Protein AF-A0A084Y702-F1 (afdb_monomer)

InterPro domains:
  IPR019797 Glutamate 5-kinase, conserved site [PS00902] (7-24)
  IPR036393 Acetylglutamate kinase-like superfamily [G3DSA:3.40.1160.10] (1-65)
  IPR036393 Acetylglutamate kinase-like superfamily [SSF53633] (2-56)

Organism: NCBI:txid327160

Foldseek 3Di:
DFDDDDDPPGDDTPVVVVVVQVVVLVQQDKDADADPPDPPVVVCVVVVNPGHDIDGRPDHRDPPDDD

Radius of gyration: 13.57 Å; Cα contacts (8 Å, |Δi|>4): 74; chains: 1; bounding box: 36×30×27 Å

Nearest PDB structures (foldseek):
  4q1t-assembly1_D  TM=9.226E-01  e=1.476E-03  Burkholderia thailandensis E264
  2j5v-assembly1_A  TM=9.026E-01  e=7.906E-03  Escherichia coli
  2j5v-assembly1_B  TM=8.941E-01  e=6.874E-03  Escherichia coli
  2j5t-assembly5_F  TM=8.659E-01  e=1.208E-01  Escherichia coli

Secondary structure (DSSP, 8-state):
-------TT-SS-HHHHHHHHHHHHTTT--EEE--TTSTTHHHHHHTT---SEEE--SS--------

pLDDT: mean 80.98, std 16.76, range [40.84, 97.44]

Sequence (67 aa):
MAGGAGTQFGKGGMITKVIAAKRAARSGAHIVIASGREPDVMLRVARGKPLGTLLVSETQALTARKQ

Mean predicted aligned error: 8.15 Å

Solvent-accessible surface area (backbone atoms only — not comparable to full-atom values): 4238 Å² total; per-residue (Å²): 130,71,75,70,69,49,50,102,91,38,93,55,27,60,53,52,53,52,53,51,43,58,58,48,18,73,53,24,40,68,39,7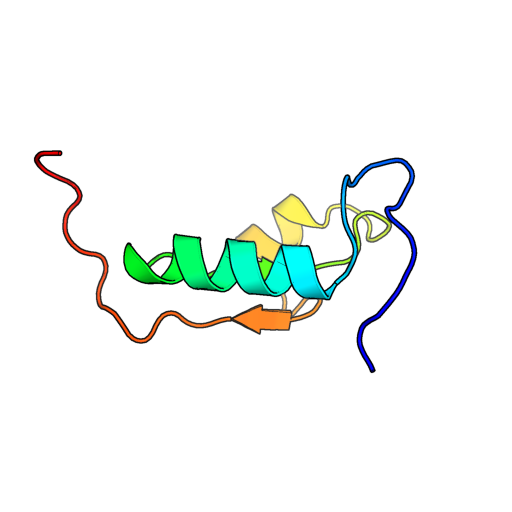1,53,60,63,88,83,46,83,62,45,68,65,41,48,76,71,68,48,96,58,74,43,79,47,79,36,88,42,72,60,56,77,90,71,83,132

Structure (mmCIF, N/CA/C/O backbone):
data_AF-A0A084Y702-F1
#
_entry.id   AF-A0A084Y702-F1
#
loop_
_atom_site.group_PDB
_atom_site.id
_atom_site.type_symbol
_atom_site.label_atom_id
_atom_site.label_alt_id
_atom_site.label_comp_id
_atom_site.label_asym_id
_atom_site.label_entity_id
_atom_site.label_seq_id
_atom_site.pdbx_PDB_ins_code
_atom_site.Cartn_x
_atom_site.Cartn_y
_atom_site.Cartn_z
_atom_site.occupancy
_atom_site.B_iso_or_equiv
_atom_s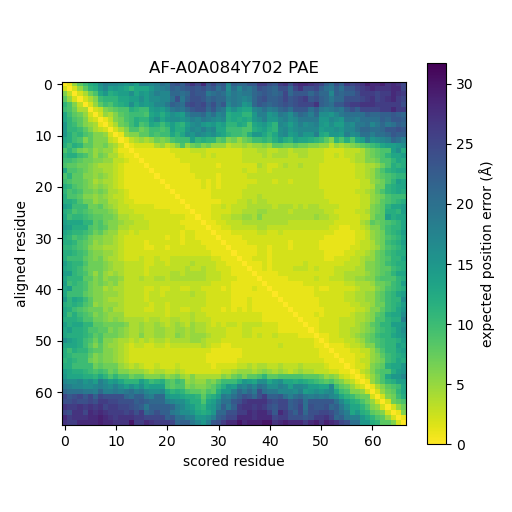ite.auth_seq_id
_atom_site.auth_comp_id
_atom_site.auth_asym_id
_atom_site.auth_atom_id
_atom_site.pdbx_PDB_model_num
ATOM 1 N N . MET A 1 1 ? 18.682 -3.049 6.938 1.00 40.84 1 MET A N 1
ATOM 2 C CA . MET A 1 1 ? 18.399 -1.595 7.002 1.00 40.84 1 MET A CA 1
ATOM 3 C C . MET A 1 1 ? 17.760 -1.159 5.691 1.00 40.84 1 MET A C 1
ATOM 5 O O . MET A 1 1 ? 18.336 -1.405 4.644 1.00 40.84 1 MET A O 1
ATOM 9 N N . ALA A 1 2 ? 16.562 -0.573 5.728 1.00 47.91 2 ALA A N 1
ATOM 10 C CA . ALA A 1 2 ? 15.796 -0.190 4.537 1.00 47.91 2 ALA A CA 1
ATOM 11 C C . ALA A 1 2 ? 16.265 1.157 3.941 1.00 47.91 2 ALA A C 1
ATOM 13 O O . ALA A 1 2 ? 15.480 2.090 3.817 1.00 47.91 2 ALA A O 1
ATOM 14 N N . GLY A 1 3 ? 17.548 1.285 3.603 1.00 47.12 3 GLY A N 1
ATOM 15 C CA . GLY A 1 3 ? 18.109 2.488 2.982 1.00 47.12 3 GLY A CA 1
ATOM 16 C C . GLY A 1 3 ? 18.484 2.257 1.517 1.00 47.12 3 GLY A C 1
ATOM 17 O O . GLY A 1 3 ? 19.221 1.325 1.227 1.00 47.12 3 GLY A O 1
ATOM 18 N N . GLY A 1 4 ? 18.016 3.136 0.622 1.00 52.88 4 GLY A N 1
ATOM 19 C CA . GLY A 1 4 ? 18.622 3.354 -0.700 1.00 52.88 4 GLY A CA 1
ATOM 20 C C . GLY A 1 4 ? 17.774 3.021 -1.938 1.00 52.88 4 GLY A C 1
ATOM 21 O O . GLY A 1 4 ? 17.055 2.031 -1.974 1.00 52.88 4 GLY A O 1
ATOM 22 N N . ALA A 1 5 ? 17.935 3.887 -2.947 1.00 54.53 5 ALA A N 1
ATOM 23 C CA . ALA A 1 5 ? 17.438 3.886 -4.329 1.00 54.53 5 ALA A CA 1
ATOM 24 C C . ALA A 1 5 ? 15.922 4.065 -4.553 1.00 54.53 5 ALA A C 1
ATOM 26 O O . ALA A 1 5 ? 15.122 3.130 -4.525 1.00 54.53 5 ALA A O 1
ATOM 27 N N . GLY A 1 6 ? 15.545 5.309 -4.873 1.00 58.22 6 GLY A N 1
ATOM 28 C CA . GLY A 1 6 ? 14.323 5.577 -5.626 1.00 58.22 6 GLY A CA 1
ATOM 29 C C . GLY A 1 6 ? 14.400 4.871 -6.979 1.00 58.22 6 GLY A C 1
ATOM 30 O O . GLY A 1 6 ? 15.403 4.956 -7.684 1.00 58.22 6 GLY A O 1
ATOM 31 N N . THR A 1 7 ? 13.363 4.112 -7.308 1.00 63.31 7 THR A N 1
ATOM 32 C CA . THR A 1 7 ? 13.249 3.402 -8.587 1.00 63.31 7 THR A CA 1
ATOM 33 C C . THR A 1 7 ? 12.828 4.368 -9.692 1.00 63.31 7 THR A C 1
ATOM 35 O O . THR A 1 7 ? 12.230 5.397 -9.395 1.00 63.31 7 THR A O 1
ATOM 38 N N . GLN A 1 8 ? 13.001 3.989 -10.961 1.00 61.91 8 GLN A N 1
ATOM 39 C CA . GLN A 1 8 ? 12.514 4.746 -12.131 1.00 61.91 8 GLN A CA 1
ATOM 40 C C . GLN A 1 8 ? 11.056 5.241 -11.996 1.00 61.91 8 GLN A C 1
ATOM 42 O O . GLN A 1 8 ? 10.711 6.299 -12.507 1.00 61.91 8 GLN A O 1
ATOM 47 N N . PHE A 1 9 ? 10.219 4.512 -11.252 1.00 64.00 9 PHE A N 1
ATOM 48 C CA . PHE A 1 9 ? 8.803 4.824 -11.033 1.00 64.00 9 PHE A CA 1
ATOM 49 C C . PHE A 1 9 ? 8.474 5.388 -9.637 1.00 64.00 9 PHE A C 1
ATOM 51 O O . PHE A 1 9 ? 7.306 5.597 -9.323 1.00 64.00 9 PHE A O 1
ATOM 58 N N . GLY A 1 10 ? 9.461 5.615 -8.764 1.00 61.56 10 GLY A N 1
ATOM 59 C CA . GLY A 1 10 ? 9.221 5.974 -7.363 1.00 61.56 10 GLY A CA 1
ATOM 60 C C . GLY A 1 10 ? 10.249 6.953 -6.811 1.00 61.56 10 GLY A C 1
ATOM 61 O O . GLY A 1 10 ? 11.441 6.659 -6.769 1.00 61.56 10 GLY A O 1
ATOM 62 N N . LYS A 1 11 ? 9.773 8.101 -6.322 1.00 66.25 11 LYS A N 1
ATOM 63 C CA . LYS A 1 11 ? 10.588 9.080 -5.594 1.00 66.25 11 LYS A CA 1
ATOM 64 C C . LYS A 1 11 ? 10.664 8.645 -4.121 1.00 66.25 11 LYS A C 1
ATOM 66 O O . LYS A 1 11 ? 9.648 8.634 -3.434 1.00 66.25 11 LYS A O 1
ATOM 71 N N . GLY A 1 12 ? 11.853 8.262 -3.649 1.00 70.81 12 GLY A N 1
ATOM 72 C CA . GLY A 1 12 ? 12.099 7.825 -2.264 1.00 70.81 12 GLY A CA 1
ATOM 73 C C . GLY A 1 12 ? 12.260 6.308 -2.083 1.00 70.81 12 GLY A C 1
ATOM 74 O O . GLY A 1 12 ? 11.744 5.503 -2.858 1.00 70.81 12 GLY A O 1
ATOM 75 N N . GLY A 1 13 ? 13.022 5.918 -1.057 1.00 84.06 13 GLY A N 1
ATOM 76 C CA . GLY A 1 13 ? 13.317 4.519 -0.732 1.00 84.06 13 GLY A CA 1
ATOM 77 C C . GLY A 1 13 ? 12.210 3.828 0.072 1.00 84.06 13 GLY A C 1
ATOM 78 O O . GLY A 1 13 ? 11.127 4.373 0.299 1.00 84.06 13 GLY A O 1
ATOM 79 N N . MET A 1 14 ? 12.496 2.617 0.554 1.00 88.25 14 MET A N 1
ATOM 80 C CA . MET A 1 14 ? 11.533 1.820 1.326 1.00 88.25 14 MET A CA 1
ATOM 81 C C . MET A 1 14 ? 11.066 2.511 2.616 1.00 88.25 14 MET A C 1
ATOM 83 O O . MET A 1 14 ? 9.876 2.460 2.918 1.00 88.25 14 MET A O 1
ATOM 87 N N . ILE A 1 15 ? 11.949 3.234 3.319 1.00 88.94 15 ILE A N 1
ATOM 88 C CA . ILE A 1 15 ? 11.574 4.050 4.491 1.00 88.94 15 ILE A CA 1
ATOM 89 C C . ILE A 1 15 ? 10.446 5.030 4.146 1.00 88.94 15 ILE A C 1
ATOM 91 O O . ILE A 1 15 ? 9.455 5.114 4.868 1.00 88.94 15 ILE A O 1
ATOM 95 N N . THR A 1 16 ? 10.548 5.736 3.018 1.00 89.38 16 THR A N 1
ATOM 96 C CA . THR A 1 16 ? 9.540 6.722 2.609 1.00 89.38 16 THR A CA 1
ATOM 97 C C . THR A 1 16 ? 8.191 6.063 2.318 1.00 89.38 16 THR A C 1
ATOM 99 O O . THR A 1 16 ? 7.160 6.598 2.722 1.00 89.38 16 THR A O 1
ATOM 102 N N . LYS A 1 17 ? 8.181 4.877 1.691 1.00 89.62 17 LYS A N 1
ATOM 103 C CA . LYS A 1 17 ? 6.947 4.109 1.436 1.00 89.62 17 LYS A CA 1
ATOM 104 C C . LYS A 1 17 ? 6.268 3.678 2.735 1.00 89.62 17 LYS A C 1
ATOM 106 O O . LYS A 1 17 ? 5.054 3.810 2.856 1.00 89.62 17 LYS A O 1
ATOM 111 N N . VAL A 1 18 ? 7.045 3.233 3.724 1.00 90.62 18 VAL A N 1
ATOM 112 C CA . VAL A 1 18 ? 6.520 2.860 5.047 1.00 90.62 18 VAL A CA 1
ATOM 113 C C . VAL A 1 18 ? 5.966 4.080 5.789 1.00 90.62 18 VAL A C 1
ATOM 115 O O . VAL A 1 18 ? 4.890 4.000 6.377 1.00 90.62 18 VAL A O 1
ATOM 118 N N . ILE A 1 19 ? 6.636 5.235 5.721 1.00 91.69 19 ILE A N 1
ATOM 119 C CA . ILE A 1 19 ? 6.127 6.481 6.320 1.00 91.69 19 ILE A CA 1
ATOM 120 C C . ILE A 1 19 ? 4.819 6.921 5.647 1.00 91.69 19 ILE A C 1
ATOM 122 O O . ILE A 1 19 ? 3.875 7.303 6.341 1.00 91.69 19 ILE A O 1
ATOM 126 N N . ALA A 1 20 ? 4.740 6.854 4.315 1.00 90.75 20 ALA A N 1
ATOM 127 C CA . ALA A 1 20 ? 3.521 7.165 3.571 1.00 90.75 20 ALA A CA 1
ATOM 128 C C . ALA A 1 20 ? 2.376 6.212 3.943 1.00 90.75 20 ALA A C 1
ATOM 130 O O . ALA A 1 20 ? 1.276 6.672 4.246 1.00 90.75 20 ALA A O 1
ATOM 131 N N . ALA A 1 21 ? 2.654 4.908 4.021 1.00 91.12 21 ALA A N 1
ATOM 132 C CA . ALA A 1 21 ? 1.685 3.912 4.463 1.00 91.12 21 ALA A CA 1
ATOM 133 C C . ALA A 1 21 ? 1.194 4.193 5.889 1.00 91.12 21 ALA A C 1
ATOM 135 O O . ALA A 1 21 ? -0.008 4.230 6.127 1.00 91.12 21 ALA A O 1
ATOM 136 N N . LYS A 1 22 ? 2.098 4.507 6.827 1.00 89.94 22 LYS A N 1
ATOM 137 C CA . LYS A 1 22 ? 1.728 4.885 8.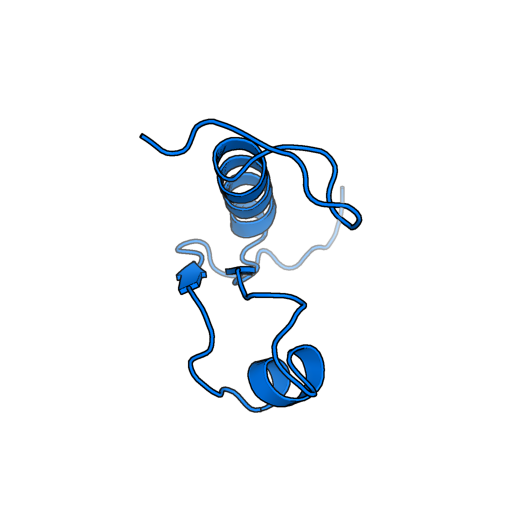200 1.00 89.94 22 LYS A CA 1
ATOM 138 C C . LYS A 1 22 ? 0.821 6.117 8.242 1.00 89.94 22 LYS A C 1
ATOM 140 O O . LYS A 1 22 ? -0.061 6.190 9.091 1.00 89.94 22 LYS A O 1
ATOM 145 N N . ARG A 1 23 ? 1.024 7.094 7.351 1.00 90.81 23 ARG A N 1
ATOM 146 C CA . ARG A 1 23 ? 0.139 8.267 7.242 1.00 90.81 23 ARG A CA 1
ATOM 147 C C . ARG A 1 23 ? -1.239 7.885 6.701 1.00 90.81 23 ARG A C 1
ATOM 149 O O . ARG A 1 23 ? -2.225 8.301 7.295 1.00 90.81 23 ARG A O 1
ATOM 156 N N . ALA A 1 24 ? -1.303 7.074 5.647 1.00 90.31 24 ALA A N 1
ATOM 157 C CA . ALA A 1 24 ? -2.563 6.591 5.075 1.00 90.31 24 ALA A CA 1
ATOM 158 C C . ALA A 1 24 ? -3.356 5.708 6.059 1.00 90.31 24 ALA A C 1
ATOM 160 O O . ALA A 1 24 ? -4.571 5.833 6.164 1.00 90.31 24 ALA A O 1
ATOM 161 N N . ALA A 1 25 ? -2.676 4.882 6.857 1.00 90.12 25 ALA A N 1
ATOM 162 C CA . ALA A 1 25 ? -3.321 4.010 7.839 1.00 90.12 25 ALA A CA 1
ATOM 163 C C . ALA A 1 25 ? -4.098 4.784 8.919 1.00 90.12 25 ALA A C 1
ATOM 165 O O . ALA A 1 25 ? -5.042 4.246 9.490 1.00 90.12 25 ALA A O 1
ATOM 166 N N . ARG A 1 26 ? -3.756 6.059 9.170 1.00 87.38 26 ARG A N 1
ATOM 167 C CA . ARG A 1 26 ? -4.478 6.921 10.126 1.00 87.38 26 ARG A CA 1
ATOM 168 C C . ARG A 1 26 ? -5.918 7.216 9.707 1.00 87.38 26 ARG A C 1
ATOM 170 O O . ARG A 1 26 ? -6.721 7.548 10.568 1.00 87.38 26 ARG A O 1
ATOM 177 N N . SER A 1 27 ? -6.252 7.098 8.421 1.00 87.25 27 SER A N 1
ATOM 178 C CA . SER A 1 27 ? -7.638 7.196 7.944 1.00 87.25 27 SER A CA 1
ATOM 179 C C . SER A 1 27 ? -8.341 5.835 7.871 1.00 87.25 27 SER A C 1
ATOM 181 O O . SER A 1 27 ? -9.413 5.734 7.282 1.00 87.25 27 SER A O 1
ATOM 183 N N . GLY A 1 28 ? -7.735 4.778 8.422 1.00 88.44 28 GLY A N 1
ATOM 184 C CA . GLY A 1 28 ? -8.235 3.404 8.353 1.00 88.44 28 GLY A CA 1
ATOM 185 C C . GLY A 1 28 ? -8.096 2.747 6.979 1.00 88.44 28 GLY A C 1
ATOM 186 O O . GLY A 1 28 ? -8.782 1.772 6.686 1.00 88.44 28 GLY A O 1
ATOM 187 N N . ALA A 1 29 ? -7.221 3.273 6.117 1.00 91.44 29 ALA A N 1
ATOM 188 C CA . ALA A 1 29 ? -6.892 2.619 4.859 1.00 91.44 29 ALA A CA 1
ATOM 189 C C . ALA A 1 29 ? -5.906 1.468 5.100 1.00 91.44 29 ALA A C 1
ATOM 191 O O . ALA A 1 29 ? -4.848 1.666 5.695 1.00 91.44 29 ALA A O 1
ATOM 192 N N . HIS A 1 30 ? -6.214 0.282 4.581 1.00 92.38 30 HIS A N 1
ATOM 193 C CA . HIS A 1 30 ? -5.235 -0.793 4.437 1.00 92.38 30 HIS A CA 1
ATOM 194 C C . HIS A 1 30 ? -4.300 -0.493 3.262 1.00 92.38 30 HIS A C 1
ATOM 196 O O . HIS A 1 30 ? -4.743 -0.010 2.217 1.00 92.38 30 HIS A O 1
ATOM 202 N N . ILE A 1 31 ? -3.007 -0.777 3.416 1.00 93.50 31 ILE A N 1
ATOM 203 C CA . ILE A 1 31 ? -1.995 -0.456 2.402 1.00 93.50 31 ILE A CA 1
ATOM 204 C C . ILE A 1 31 ? -1.284 -1.725 1.965 1.00 93.50 31 ILE A C 1
ATOM 206 O O . ILE A 1 31 ? -0.807 -2.486 2.797 1.00 93.50 31 ILE A O 1
ATOM 210 N N . VAL A 1 32 ? -1.136 -1.918 0.657 1.00 94.50 32 VAL A N 1
ATOM 211 C CA . VAL A 1 32 ? -0.300 -2.982 0.093 1.00 94.50 32 VAL A CA 1
ATOM 212 C C . VAL A 1 32 ? 0.928 -2.364 -0.562 1.00 94.50 32 VAL A C 1
ATOM 214 O O . VAL A 1 32 ? 0.816 -1.466 -1.396 1.00 94.50 32 VAL A O 1
ATOM 217 N N . ILE A 1 33 ? 2.111 -2.856 -0.198 1.00 92.38 33 ILE A N 1
ATOM 218 C CA . ILE A 1 33 ? 3.373 -2.535 -0.869 1.00 92.38 33 ILE A CA 1
ATOM 219 C C . ILE A 1 33 ? 3.772 -3.748 -1.708 1.00 92.38 33 ILE A C 1
ATOM 221 O O . ILE A 1 33 ? 4.157 -4.780 -1.164 1.00 92.38 33 ILE A O 1
ATOM 225 N N . ALA A 1 34 ? 3.703 -3.616 -3.032 1.00 93.12 34 ALA A N 1
ATOM 226 C CA . ALA A 1 34 ? 4.037 -4.677 -3.980 1.00 93.12 34 ALA A CA 1
ATOM 227 C C . ALA A 1 34 ? 5.040 -4.198 -5.043 1.00 93.12 34 ALA A C 1
ATOM 229 O O . ALA A 1 34 ? 5.239 -2.998 -5.252 1.00 93.12 34 ALA A O 1
ATOM 230 N N . SER A 1 35 ? 5.693 -5.150 -5.714 1.00 90.25 35 SER A N 1
ATOM 231 C CA . SER A 1 35 ? 6.591 -4.858 -6.834 1.00 90.25 35 SER A CA 1
ATOM 232 C C . SER A 1 35 ? 5.787 -4.448 -8.065 1.00 90.25 35 SER A C 1
ATOM 234 O O . SER A 1 35 ? 4.946 -5.207 -8.536 1.00 90.25 35 SER A O 1
ATOM 236 N N . GLY A 1 36 ? 6.095 -3.285 -8.643 1.00 89.62 36 GLY A N 1
ATOM 237 C CA . GLY A 1 36 ? 5.488 -2.843 -9.905 1.00 89.62 36 GLY A CA 1
ATOM 238 C C . GLY A 1 36 ? 5.911 -3.665 -11.129 1.00 89.62 36 GLY A C 1
ATOM 239 O O . GLY A 1 36 ? 5.354 -3.476 -12.201 1.00 89.62 36 GLY A O 1
ATOM 240 N N . ARG A 1 37 ? 6.893 -4.566 -10.985 1.00 89.75 37 ARG A N 1
ATOM 241 C CA . ARG A 1 37 ? 7.302 -5.506 -12.042 1.00 89.75 37 ARG A CA 1
ATOM 242 C C . ARG A 1 37 ? 6.418 -6.754 -12.102 1.00 89.75 37 ARG A C 1
ATOM 244 O O . ARG A 1 37 ? 6.565 -7.544 -13.025 1.00 89.75 37 ARG A O 1
ATOM 251 N N . GLU A 1 38 ? 5.548 -6.952 -11.112 1.00 92.19 3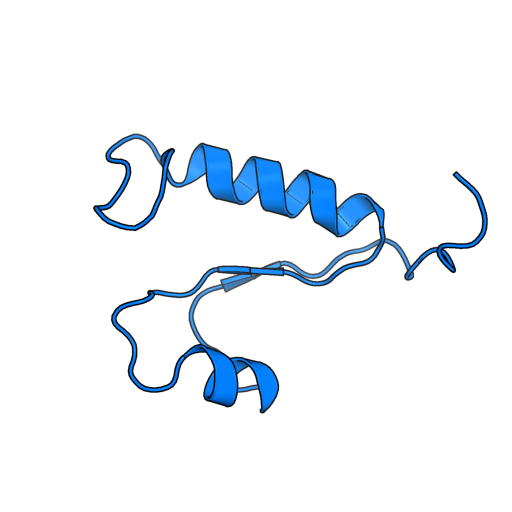8 GLU A N 1
ATOM 252 C CA . GLU A 1 38 ? 4.629 -8.085 -11.087 1.00 92.19 38 GLU A CA 1
ATOM 253 C C . GLU A 1 38 ? 3.514 -7.877 -12.133 1.00 92.19 38 GLU A C 1
ATOM 255 O O . GLU A 1 38 ? 2.849 -6.834 -12.113 1.00 92.19 38 GLU A O 1
ATOM 260 N N . PRO A 1 39 ? 3.266 -8.848 -13.031 1.00 94.88 39 PRO A N 1
ATOM 261 C CA . PRO A 1 39 ? 2.198 -8.743 -14.019 1.00 94.88 39 PRO A CA 1
ATOM 262 C C . PRO A 1 39 ? 0.827 -8.586 -13.356 1.00 94.88 39 PRO A C 1
ATOM 264 O O . PRO A 1 39 ? 0.495 -9.315 -12.411 1.00 94.88 39 PRO A O 1
ATOM 267 N N . ASP A 1 40 ? 0.034 -7.637 -13.857 1.00 96.44 40 ASP A N 1
ATOM 268 C CA . ASP A 1 40 ? -1.329 -7.339 -13.396 1.00 96.44 40 ASP A CA 1
ATOM 269 C C . ASP A 1 40 ? -1.443 -7.088 -11.883 1.00 96.44 40 ASP A C 1
ATOM 271 O O . ASP A 1 40 ? -2.468 -7.393 -11.261 1.00 96.44 40 ASP A O 1
ATOM 275 N N . VAL A 1 41 ? -0.389 -6.540 -11.264 1.00 95.38 41 VAL A N 1
ATOM 276 C CA . VAL A 1 41 ? -0.288 -6.402 -9.802 1.00 95.38 41 VAL A CA 1
ATOM 277 C C . VAL A 1 41 ? -1.501 -5.711 -9.179 1.00 95.38 41 VAL A C 1
ATOM 279 O O . VAL A 1 41 ? -2.023 -6.194 -8.178 1.00 95.38 41 VAL A O 1
ATOM 282 N N . MET A 1 42 ? -2.014 -4.643 -9.797 1.00 94.19 42 MET A N 1
ATOM 283 C CA . MET A 1 42 ? -3.175 -3.909 -9.281 1.00 94.19 42 MET A CA 1
ATOM 284 C C . MET A 1 42 ? -4.439 -4.776 -9.261 1.00 94.19 42 MET A C 1
ATOM 286 O O . MET A 1 42 ? -5.109 -4.866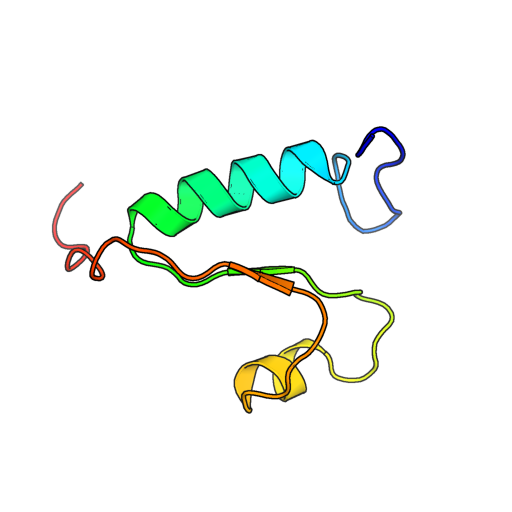 -8.234 1.00 94.19 42 MET A O 1
ATOM 290 N N . LEU A 1 43 ? -4.743 -5.461 -10.370 1.00 97.44 43 LEU A N 1
ATOM 291 C CA . LEU A 1 43 ? -5.921 -6.327 -10.484 1.00 97.44 43 LEU A CA 1
ATOM 292 C C . LEU A 1 43 ? -5.839 -7.509 -9.517 1.00 97.44 43 LEU A C 1
ATOM 294 O O . LEU A 1 43 ? -6.836 -7.920 -8.927 1.00 97.44 43 LEU A O 1
ATOM 298 N N . ARG A 1 44 ? -4.642 -8.067 -9.342 1.00 96.69 44 ARG A N 1
ATOM 299 C CA . ARG A 1 44 ? -4.412 -9.217 -8.465 1.00 96.69 44 ARG A CA 1
ATOM 300 C C . ARG A 1 44 ? -4.523 -8.850 -6.992 1.00 96.69 44 ARG A C 1
ATOM 302 O O . ARG A 1 44 ? -5.154 -9.600 -6.251 1.00 96.69 44 ARG A O 1
ATOM 309 N N . VAL A 1 45 ? -3.970 -7.707 -6.592 1.00 95.31 45 VAL A N 1
ATOM 310 C CA . VAL A 1 45 ? -4.141 -7.165 -5.236 1.00 95.31 45 VAL A CA 1
ATOM 311 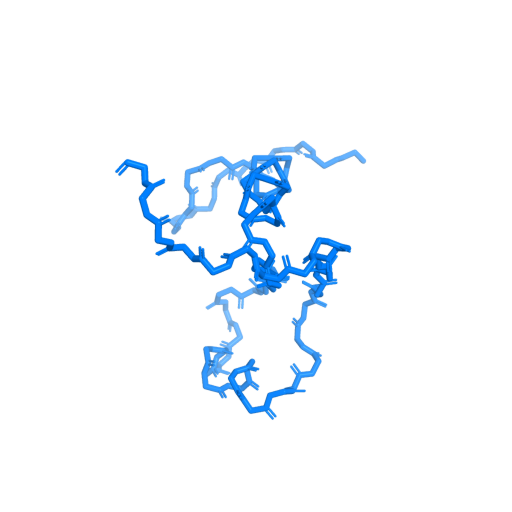C C . VAL A 1 45 ? -5.615 -6.856 -4.968 1.00 95.31 45 VAL A C 1
ATOM 313 O O . VAL A 1 45 ? -6.129 -7.257 -3.929 1.00 95.31 45 VAL A O 1
ATOM 316 N N . ALA A 1 46 ? -6.327 -6.244 -5.920 1.00 93.81 46 ALA A N 1
ATOM 317 C CA . ALA A 1 46 ? -7.762 -5.969 -5.787 1.00 93.81 46 ALA A CA 1
ATOM 318 C C . ALA A 1 46 ? -8.612 -7.245 -5.620 1.00 93.81 46 ALA A C 1
ATOM 320 O O . ALA A 1 46 ? -9.650 -7.218 -4.969 1.00 93.81 46 ALA A O 1
ATOM 321 N N . ARG A 1 47 ? -8.155 -8.380 -6.165 1.00 96.19 47 ARG A N 1
ATOM 322 C CA . ARG A 1 47 ? -8.771 -9.707 -5.978 1.00 96.19 47 ARG A CA 1
ATOM 323 C C . ARG A 1 47 ? -8.340 -10.417 -4.686 1.00 96.19 47 ARG A C 1
ATOM 325 O O . ARG A 1 47 ? -8.654 -11.590 -4.517 1.00 96.19 47 ARG A O 1
ATOM 332 N N . GLY A 1 48 ? -7.590 -9.755 -3.806 1.00 93.19 48 GLY A N 1
ATOM 333 C CA . GLY A 1 48 ? -7.141 -10.318 -2.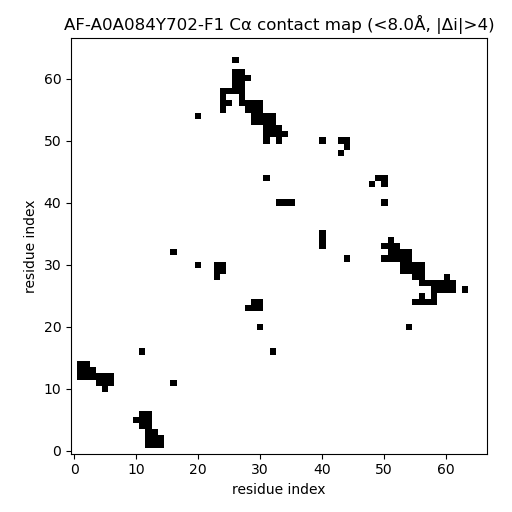531 1.00 93.19 48 GLY A CA 1
ATOM 334 C C . GLY A 1 48 ? -5.964 -11.291 -2.637 1.00 93.19 48 GLY A C 1
ATOM 335 O O . GLY A 1 48 ? -5.705 -12.032 -1.691 1.00 93.19 48 GLY A O 1
ATOM 336 N N . LYS A 1 49 ? -5.228 -11.320 -3.760 1.00 95.44 49 LYS A N 1
ATOM 337 C CA . LYS A 1 49 ? -4.022 -12.160 -3.842 1.00 95.44 49 LYS A CA 1
ATOM 338 C C . LYS A 1 49 ? -2.936 -11.623 -2.894 1.00 95.44 49 LYS A C 1
ATOM 340 O O . LYS A 1 49 ? -2.677 -10.417 -2.913 1.00 95.44 49 LYS A O 1
ATOM 345 N N . PRO A 1 50 ? -2.248 -12.490 -2.127 1.00 91.19 50 PRO A N 1
ATOM 346 C CA . PRO A 1 50 ? -1.209 -12.071 -1.189 1.00 91.19 50 PRO A CA 1
ATOM 347 C C . PRO A 1 50 ? 0.082 -11.710 -1.939 1.00 91.19 50 PRO A C 1
ATOM 349 O O . PRO A 1 50 ? 0.972 -12.538 -2.116 1.00 91.19 50 PRO A O 1
ATOM 352 N N . LEU A 1 51 ? 0.168 -10.473 -2.431 1.00 93.75 51 LEU A N 1
ATOM 353 C CA . LEU A 1 51 ? 1.321 -9.957 -3.171 1.00 93.75 51 LEU A CA 1
ATOM 354 C C . LEU A 1 51 ? 2.051 -8.885 -2.368 1.00 93.75 51 LEU A C 1
ATOM 356 O O . LEU A 1 51 ? 1.463 -7.877 -1.981 1.00 93.75 51 LEU A O 1
ATOM 360 N N . GLY A 1 52 ? 3.356 -9.082 -2.177 1.00 93.06 52 GLY A N 1
ATOM 361 C CA . GLY A 1 52 ? 4.185 -8.158 -1.411 1.00 93.06 52 GLY A CA 1
ATOM 362 C C . GLY A 1 52 ? 3.816 -8.161 0.072 1.00 93.06 52 GLY A C 1
ATOM 363 O O . GLY A 1 52 ? 3.772 -9.216 0.699 1.00 93.06 52 GLY A O 1
ATOM 364 N N . THR A 1 53 ? 3.584 -6.980 0.642 1.00 94.19 53 THR A N 1
ATOM 365 C CA . THR A 1 53 ? 3.315 -6.813 2.076 1.00 94.19 53 THR A CA 1
ATOM 366 C C . THR A 1 53 ? 2.045 -6.005 2.298 1.00 94.19 53 THR A C 1
ATOM 368 O O . THR A 1 53 ? 1.952 -4.861 1.851 1.00 94.19 53 THR A O 1
ATOM 371 N N . LEU A 1 54 ? 1.092 -6.589 3.026 1.00 93.88 54 LEU A N 1
ATOM 372 C CA . LEU A 1 54 ? -0.103 -5.909 3.519 1.00 93.88 54 LEU A CA 1
ATOM 373 C C . LEU A 1 54 ? 0.187 -5.277 4.885 1.00 93.88 54 LEU A C 1
ATOM 375 O O . LEU A 1 54 ? 0.617 -5.951 5.817 1.00 93.88 54 LEU A O 1
ATOM 379 N N . LEU A 1 55 ? -0.084 -3.984 4.994 1.00 92.31 55 LEU A N 1
ATOM 380 C CA . LEU A 1 55 ? -0.070 -3.213 6.227 1.00 92.31 55 LEU A CA 1
ATOM 381 C C . LEU A 1 55 ? -1.524 -2.946 6.614 1.00 92.31 55 LEU A C 1
ATOM 383 O O . LEU A 1 55 ? -2.215 -2.142 5.980 1.00 92.31 55 LEU A O 1
ATOM 387 N N . VAL A 1 56 ? -1.989 -3.671 7.627 1.00 90.88 56 VAL A N 1
ATOM 388 C CA . VAL A 1 56 ? -3.356 -3.565 8.139 1.00 90.88 56 VAL A CA 1
ATOM 389 C C . VAL A 1 56 ? -3.447 -2.331 9.032 1.00 90.88 56 VAL A C 1
ATOM 391 O O . VAL A 1 56 ? -2.602 -2.117 9.899 1.00 90.88 56 VAL A O 1
ATOM 394 N N . SER A 1 57 ? -4.458 -1.496 8.803 1.00 88.44 57 SER A N 1
ATOM 395 C CA . SER A 1 57 ? -4.738 -0.362 9.681 1.00 88.44 57 SER A CA 1
ATOM 396 C C . SER A 1 57 ? -5.482 -0.844 10.919 1.00 88.44 57 SER A C 1
ATOM 398 O O . SER A 1 57 ? -6.531 -1.473 10.809 1.00 88.44 57 SER A O 1
ATOM 400 N N . GL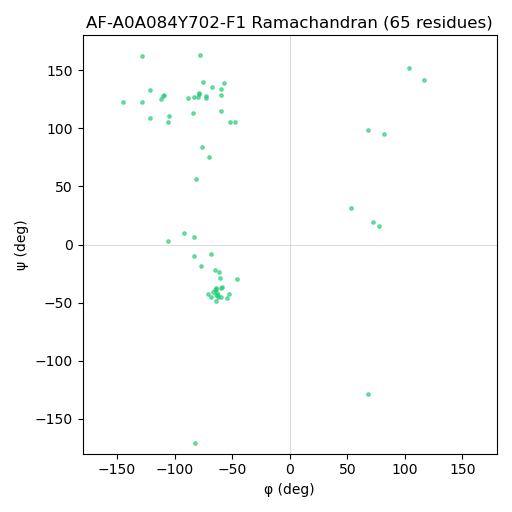U A 1 58 ? -4.959 -0.507 12.093 1.00 81.81 58 GLU A N 1
ATOM 401 C CA . GLU A 1 58 ? -5.598 -0.807 13.383 1.00 81.81 58 GLU A CA 1
ATOM 402 C C . GLU A 1 58 ? -6.769 0.143 13.684 1.00 81.81 58 GLU A C 1
ATOM 404 O O . GLU A 1 58 ? -7.632 -0.147 14.506 1.00 81.81 58 GLU A O 1
ATOM 409 N N . T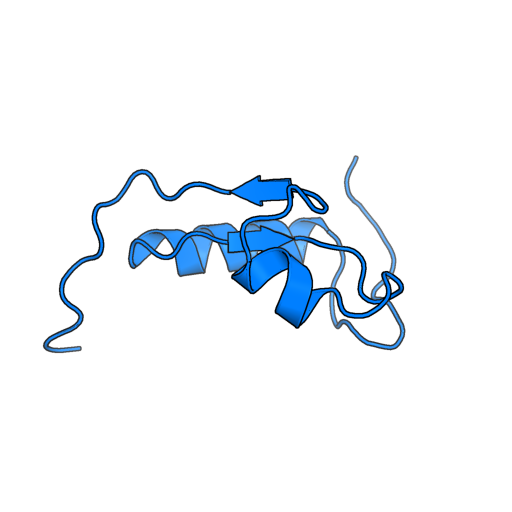HR A 1 59 ? -6.819 1.291 13.004 1.00 75.62 59 THR A N 1
ATOM 410 C CA . THR A 1 59 ? -7.917 2.253 13.103 1.00 75.62 59 THR A CA 1
ATOM 411 C C . THR A 1 59 ? -9.057 1.815 12.185 1.00 75.62 59 THR A C 1
ATOM 413 O O . THR A 1 59 ? -8.843 1.610 10.988 1.00 75.62 59 THR A O 1
ATOM 416 N N . GLN A 1 60 ? -10.275 1.700 12.726 1.00 66.88 60 GLN A N 1
ATOM 417 C CA . GLN A 1 60 ? -11.481 1.588 11.901 1.00 66.88 60 GLN A CA 1
ATOM 418 C C . GLN A 1 60 ? -11.562 2.810 10.982 1.00 66.88 60 GLN A C 1
ATOM 420 O O . GLN A 1 60 ? -11.244 3.915 11.421 1.00 66.88 60 GLN A O 1
ATOM 425 N N . ALA A 1 61 ? -11.953 2.622 9.718 1.00 63.25 61 ALA A N 1
ATOM 426 C CA . ALA A 1 61 ? -12.103 3.721 8.769 1.00 63.25 61 ALA A CA 1
ATOM 427 C C . ALA A 1 61 ? -12.984 4.808 9.388 1.00 63.25 61 ALA A C 1
ATOM 429 O O . ALA A 1 61 ? -14.197 4.644 9.517 1.00 63.25 61 ALA A O 1
ATOM 430 N N . LEU A 1 62 ? -12.359 5.911 9.808 1.00 59.72 62 LEU A N 1
ATOM 431 C CA . LEU A 1 62 ? -13.084 7.101 10.210 1.00 59.72 62 LEU A CA 1
ATOM 432 C C . LEU A 1 62 ? -13.877 7.489 8.970 1.00 59.72 62 LEU A C 1
ATOM 434 O O . LEU A 1 62 ? -13.272 7.776 7.936 1.00 59.72 62 LEU A O 1
ATOM 438 N N . THR A 1 63 ? -15.210 7.430 9.037 1.00 54.25 63 THR A N 1
ATOM 439 C CA . THR A 1 63 ? -16.081 7.981 7.996 1.00 54.25 63 THR A CA 1
ATOM 440 C C . THR A 1 63 ? -15.558 9.371 7.689 1.00 54.25 63 THR A C 1
ATOM 442 O O . THR A 1 63 ? -15.696 10.274 8.513 1.00 54.25 63 THR A O 1
ATOM 445 N N . ALA A 1 64 ? -14.886 9.514 6.547 1.00 53.44 64 ALA A N 1
ATOM 446 C CA . ALA A 1 64 ? -14.257 10.744 6.110 1.00 53.44 64 ALA A CA 1
ATOM 447 C C . ALA A 1 64 ? -15.367 11.736 5.743 1.00 53.44 64 ALA A C 1
ATOM 449 O O . ALA A 1 64 ? -15.695 11.945 4.579 1.00 53.44 64 ALA A O 1
ATOM 450 N N . ARG A 1 65 ? -16.019 12.299 6.758 1.00 53.50 65 ARG A N 1
ATOM 451 C CA . ARG A 1 65 ? -16.937 13.423 6.646 1.00 53.50 65 ARG A CA 1
ATOM 452 C C . ARG A 1 65 ? -16.386 14.540 7.523 1.00 53.50 65 ARG A C 1
ATOM 454 O O . ARG A 1 65 ? -16.476 14.468 8.742 1.00 53.50 65 ARG A O 1
ATOM 461 N N . LYS A 1 66 ? -15.894 15.570 6.824 1.00 47.00 66 LYS A N 1
ATOM 462 C CA . LYS A 1 66 ? -15.375 16.873 7.279 1.00 47.00 66 LYS A CA 1
ATOM 463 C C . LYS A 1 66 ? -13.920 16.877 7.778 1.00 47.00 66 LYS A C 1
ATOM 465 O O . LYS A 1 66 ? -13.653 16.636 8.950 1.00 47.00 66 LYS A O 1
ATOM 470 N N . GLN A 1 67 ? -13.009 17.219 6.864 1.00 46.09 67 GLN A N 1
ATOM 471 C CA . GLN A 1 67 ? -11.879 18.118 7.130 1.00 46.09 67 GLN A CA 1
ATOM 472 C C . GLN A 1 67 ? -12.124 19.399 6.339 1.00 46.09 67 GLN A C 1
ATOM 474 O O . GLN A 1 67 ? -12.707 19.268 5.236 1.00 46.09 67 GLN A O 1
#